Protein AF-A0A3P1UHQ4-F1 (afdb_monomer_lite)

pLDDT: mean 79.39, std 17.89, range [37.91, 96.75]

Sequence (92 aa):
MGGFRRGRNGKAFRHSTAPYDPWRTLRDATVSGLGVAYLSTWLAVDDLHSGRLEVVPIPTPTEDVPITALWSRSRDRASKIRVAVDALIEAF

Foldseek 3Di:
DDDDDDDPDPDPPPPPPDPDDPQVVQQVCVLVVVDDDDHDCVVCVVCCVVVSDDDDDDDDPPDDDDDDDDDDPDPDDDVVVVVVVVVVVVVD

Secondary structure (DSSP, 8-state):
-------SSS-------S---HHHHHHHHHHTTS------HHHHHHHHHTTSS--------S------------SS--HHHHHHHHHHHHH-

Radius of gyration: 21.18 Å; chains: 1; bounding box: 41×50×50 Å

Structure (mmCIF, N/CA/C/O backbone):
data_AF-A0A3P1UHQ4-F1
#
_entry.id   AF-A0A3P1UHQ4-F1
#
loop_
_atom_site.group_PDB
_atom_site.id
_atom_site.type_symbol
_atom_site.label_atom_id
_atom_site.label_alt_id
_atom_site.label_comp_id
_atom_site.label_asym_id
_atom_site.label_entity_id
_atom_site.label_seq_id
_atom_site.pdbx_PDB_ins_code
_atom_site.Cartn_x
_atom_site.Cartn_y
_atom_site.Cartn_z
_atom_site.occupancy
_atom_site.B_iso_or_equiv
_atom_site.auth_seq_id
_atom_site.auth_comp_id
_atom_site.auth_asym_id
_atom_site.auth_atom_id
_atom_site.pdbx_PDB_model_num
ATOM 1 N N . MET A 1 1 ? 21.429 -38.957 6.474 1.00 37.91 1 MET A N 1
ATOM 2 C CA . MET A 1 1 ? 21.585 -39.321 7.901 1.00 37.91 1 MET A CA 1
ATOM 3 C C . MET A 1 1 ? 21.185 -38.099 8.728 1.00 37.91 1 MET A C 1
ATOM 5 O O . MET A 1 1 ? 21.973 -37.176 8.861 1.00 37.91 1 MET A O 1
ATOM 9 N N . GLY A 1 2 ? 19.906 -37.993 9.105 1.00 38.81 2 GLY A N 1
ATOM 10 C CA . GLY A 1 2 ? 19.329 -36.780 9.702 1.00 38.81 2 GLY A CA 1
ATOM 11 C C . GLY A 1 2 ? 19.474 -36.764 11.223 1.00 38.81 2 GLY A C 1
ATOM 12 O O . GLY A 1 2 ? 19.040 -37.699 11.891 1.00 38.81 2 GLY A O 1
ATOM 13 N N . GLY A 1 3 ? 20.092 -35.712 11.763 1.00 44.75 3 GLY A N 1
ATOM 14 C CA . GLY A 1 3 ? 20.275 -35.524 13.201 1.00 44.75 3 GLY A CA 1
ATOM 15 C C . GLY A 1 3 ? 18.982 -35.084 13.884 1.00 44.75 3 GLY A C 1
ATOM 16 O O . GLY A 1 3 ? 18.522 -33.960 13.705 1.00 44.75 3 GLY A O 1
ATOM 17 N N . PHE A 1 4 ? 18.407 -35.976 14.686 1.00 40.78 4 PHE A N 1
ATOM 18 C CA . PHE A 1 4 ? 17.237 -35.730 15.523 1.00 40.78 4 PHE A CA 1
ATOM 19 C C . PHE A 1 4 ? 17.689 -35.062 16.832 1.00 40.78 4 PHE A C 1
ATOM 21 O O . PHE A 1 4 ? 18.367 -35.693 17.644 1.00 40.78 4 PHE A O 1
ATOM 28 N N . ARG A 1 5 ? 17.336 -33.792 17.069 1.00 56.81 5 ARG A N 1
ATOM 29 C CA . ARG A 1 5 ? 17.475 -33.174 18.400 1.00 56.81 5 ARG A CA 1
ATOM 30 C C . ARG A 1 5 ? 16.103 -33.054 19.056 1.00 56.81 5 ARG A C 1
ATOM 32 O O . ARG A 1 5 ? 15.234 -32.317 18.606 1.00 56.81 5 ARG A O 1
ATOM 39 N N . ARG A 1 6 ? 15.927 -33.835 20.124 1.00 40.06 6 ARG A N 1
ATOM 40 C CA . ARG A 1 6 ? 14.713 -33.961 20.938 1.00 40.06 6 ARG A CA 1
ATOM 41 C C . ARG A 1 6 ? 14.584 -32.730 21.850 1.00 40.06 6 ARG A C 1
ATOM 43 O O . ARG A 1 6 ? 15.378 -32.569 22.774 1.00 40.06 6 ARG A O 1
ATOM 50 N N . GLY A 1 7 ? 13.611 -31.859 21.586 1.00 43.97 7 GLY A N 1
ATOM 51 C CA . GLY A 1 7 ? 13.230 -30.764 22.487 1.00 43.97 7 GLY A CA 1
ATOM 52 C C . GLY A 1 7 ? 12.421 -31.278 23.685 1.00 43.97 7 GLY A C 1
ATOM 53 O O . GLY A 1 7 ? 11.614 -32.193 23.545 1.00 43.97 7 GLY A O 1
ATOM 54 N N . ARG A 1 8 ? 12.650 -30.702 24.871 1.00 55.81 8 ARG A N 1
ATOM 55 C CA . ARG A 1 8 ? 12.129 -31.153 26.180 1.00 55.81 8 ARG A CA 1
ATOM 56 C C . ARG A 1 8 ? 10.633 -30.872 26.422 1.00 55.81 8 ARG A C 1
ATOM 58 O O . ARG A 1 8 ? 10.118 -31.278 27.450 1.00 55.81 8 ARG A O 1
ATOM 65 N N . ASN A 1 9 ? 9.914 -30.253 25.486 1.00 46.16 9 ASN A N 1
ATOM 66 C CA . ASN A 1 9 ? 8.459 -30.081 25.564 1.00 46.16 9 ASN A CA 1
ATOM 67 C C . ASN A 1 9 ? 7.827 -30.628 24.285 1.00 46.16 9 ASN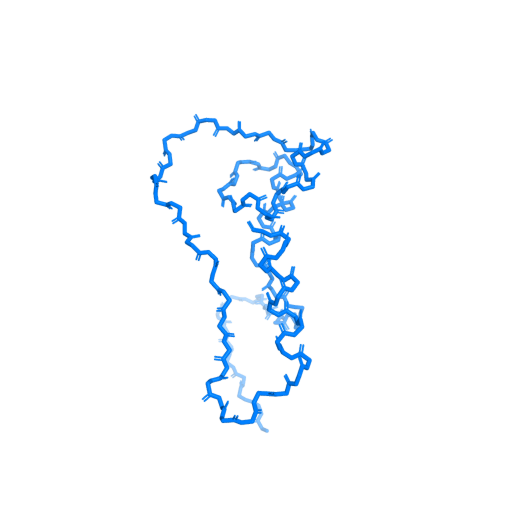 A C 1
ATOM 69 O O . ASN A 1 9 ? 8.099 -30.122 23.200 1.00 46.16 9 ASN A O 1
ATOM 73 N N . GLY A 1 10 ? 7.028 -31.689 24.421 1.00 51.31 10 GLY A N 1
ATOM 74 C CA . GLY A 1 10 ? 6.566 -32.598 23.363 1.00 51.31 10 GLY A CA 1
ATOM 75 C C . GLY A 1 10 ? 5.607 -32.031 22.313 1.00 51.31 10 GLY A C 1
ATOM 76 O O . GLY A 1 10 ? 4.723 -32.748 21.855 1.00 51.31 10 GLY A O 1
ATOM 77 N N . LYS A 1 11 ? 5.779 -30.781 21.883 1.00 41.97 11 LYS A N 1
ATOM 78 C CA . LYS A 1 11 ? 5.214 -30.309 20.621 1.00 41.97 11 LYS A CA 1
ATOM 79 C C . LYS A 1 11 ? 6.329 -30.295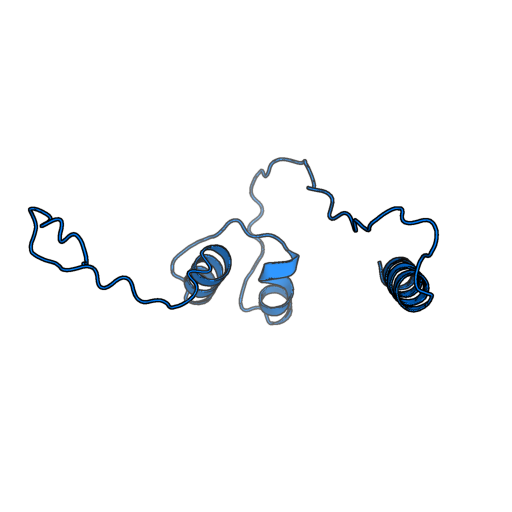 19.592 1.00 41.97 11 LYS A C 1
ATOM 81 O O . LYS A 1 11 ? 7.171 -29.402 19.569 1.00 41.97 11 LYS A O 1
ATOM 86 N N . ALA A 1 12 ? 6.341 -31.328 18.754 1.00 46.12 12 ALA A N 1
ATOM 87 C CA . ALA A 1 12 ? 7.066 -31.287 17.500 1.00 46.12 12 ALA A CA 1
ATOM 88 C C . ALA A 1 12 ? 6.494 -30.114 16.694 1.00 46.12 12 ALA A C 1
ATOM 90 O O . ALA A 1 12 ? 5.435 -30.230 16.079 1.00 46.12 12 ALA A O 1
ATOM 91 N N . PHE A 1 13 ? 7.165 -28.963 16.738 1.00 46.78 13 PHE A N 1
ATOM 92 C CA . PHE A 1 13 ? 6.946 -27.920 15.752 1.00 46.78 13 PHE A CA 1
ATOM 93 C C . PHE A 1 13 ? 7.424 -28.505 14.432 1.00 46.78 13 PHE A C 1
ATOM 95 O O . PHE A 1 13 ? 8.616 -28.531 14.125 1.00 46.78 13 PHE A O 1
ATOM 102 N N . ARG A 1 14 ? 6.477 -29.065 13.679 1.00 47.56 14 ARG A N 1
ATOM 103 C CA . ARG A 1 14 ? 6.675 -29.350 12.268 1.00 47.56 14 ARG A CA 1
ATOM 104 C C . ARG A 1 14 ? 7.082 -28.011 11.667 1.00 47.56 14 ARG A C 1
ATOM 106 O O . ARG A 1 14 ? 6.266 -27.095 11.643 1.00 47.56 14 ARG A O 1
ATOM 113 N N . HIS A 1 15 ? 8.342 -27.878 11.255 1.00 48.84 15 HIS A N 1
ATOM 11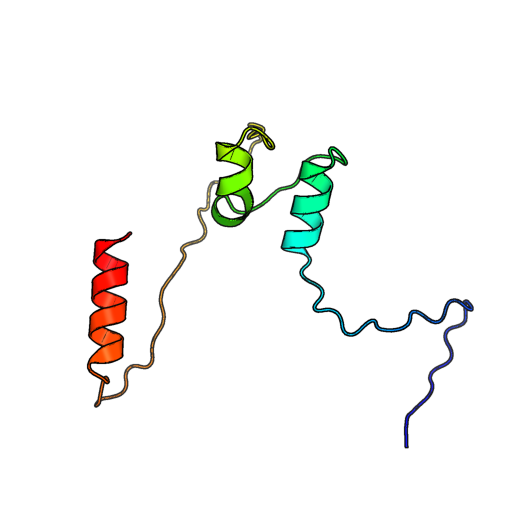4 C CA . HIS A 1 15 ? 8.747 -26.811 10.349 1.00 48.84 15 HIS A CA 1
ATOM 115 C C . HIS A 1 15 ? 7.899 -26.998 9.089 1.00 48.84 15 HIS A C 1
ATOM 117 O O . HIS A 1 15 ? 8.221 -27.796 8.211 1.00 48.84 15 HIS A O 1
ATOM 123 N N . SER A 1 16 ? 6.736 -26.355 9.074 1.00 51.31 16 SER A N 1
ATOM 124 C CA . SER A 1 16 ? 5.928 -26.196 7.884 1.00 51.31 16 SER A CA 1
ATOM 125 C C . SER A 1 16 ? 6.771 -25.357 6.936 1.00 51.31 16 SER A C 1
ATOM 127 O O . SER A 1 16 ? 7.105 -24.221 7.251 1.00 51.31 16 SER A O 1
ATOM 129 N N . THR A 1 17 ? 7.165 -25.929 5.803 1.00 60.56 17 THR A N 1
ATOM 130 C CA . THR A 1 17 ? 7.935 -25.269 4.735 1.00 60.56 17 THR A CA 1
ATOM 131 C C . THR A 1 17 ? 7.073 -24.268 3.948 1.00 60.56 17 THR A C 1
ATOM 133 O O . THR A 1 17 ? 7.308 -24.029 2.769 1.00 60.56 17 THR A O 1
ATOM 136 N N . ALA A 1 18 ? 6.038 -23.698 4.568 1.00 59.69 18 ALA A N 1
ATOM 137 C CA . ALA A 1 18 ? 5.365 -22.537 4.012 1.00 59.69 18 ALA A CA 1
ATOM 138 C C . ALA A 1 18 ? 6.302 -21.329 4.189 1.00 59.69 18 ALA A C 1
ATOM 140 O O . ALA A 1 18 ? 6.875 -21.182 5.274 1.00 59.69 18 ALA A O 1
ATOM 141 N N . PRO A 1 19 ? 6.500 -20.480 3.166 1.00 67.00 19 PRO A N 1
ATOM 142 C CA . PRO A 1 19 ? 7.295 -19.270 3.318 1.00 67.00 19 PRO A CA 1
ATOM 143 C C . PRO A 1 19 ? 6.685 -18.414 4.431 1.00 67.00 19 PRO A C 1
ATOM 145 O O . PRO A 1 19 ? 5.565 -17.927 4.301 1.00 67.00 19 PRO A O 1
ATOM 148 N N . TYR A 1 20 ? 7.395 -18.282 5.551 1.00 79.81 20 TYR A N 1
ATOM 149 C CA . TYR A 1 20 ? 7.001 -17.367 6.612 1.00 79.81 20 TYR A CA 1
ATOM 150 C C . TYR A 1 20 ? 7.255 -15.948 6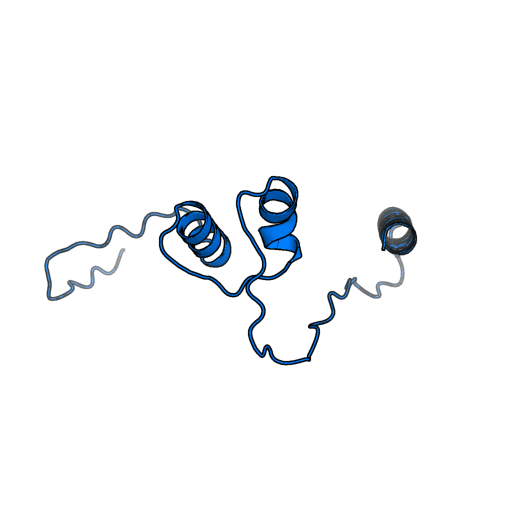.113 1.00 79.81 20 TYR A C 1
ATOM 152 O O . TYR A 1 20 ? 8.403 -15.525 5.986 1.00 79.81 20 TYR A O 1
ATOM 160 N N . ASP A 1 21 ? 6.174 -15.245 5.798 1.00 88.56 21 ASP A N 1
ATOM 161 C CA . ASP A 1 21 ? 6.181 -13.825 5.487 1.00 88.56 21 ASP A CA 1
ATOM 162 C C . ASP A 1 21 ? 5.648 -13.071 6.730 1.00 88.56 21 ASP A C 1
ATOM 164 O O . ASP A 1 21 ? 4.428 -13.004 6.946 1.00 88.56 21 ASP A O 1
ATOM 168 N N . PRO A 1 22 ? 6.539 -12.560 7.607 1.00 86.38 22 PRO A N 1
ATOM 169 C CA . PRO A 1 22 ? 6.127 -11.935 8.862 1.00 86.38 22 PRO A CA 1
ATOM 170 C C . PRO A 1 22 ? 5.333 -10.647 8.643 1.00 86.38 22 PRO A C 1
ATOM 172 O O . PRO A 1 22 ? 4.405 -10.366 9.400 1.00 86.38 22 PRO A O 1
ATOM 175 N N . TRP A 1 23 ? 5.667 -9.867 7.613 1.00 88.31 23 TRP A N 1
ATOM 176 C CA . TRP A 1 23 ? 5.018 -8.584 7.348 1.00 88.31 23 TRP A CA 1
ATOM 177 C C . TRP A 1 23 ? 3.606 -8.770 6.783 1.00 88.31 23 TRP A C 1
ATOM 179 O O . TRP A 1 23 ? 2.692 -8.056 7.202 1.00 88.31 23 TRP A O 1
ATOM 189 N N . ARG A 1 24 ? 3.374 -9.775 5.928 1.00 91.88 24 ARG A N 1
ATOM 190 C CA . ARG A 1 24 ? 2.009 -10.152 5.510 1.00 91.88 24 ARG A CA 1
ATOM 191 C C . ARG A 1 24 ? 1.184 -10.694 6.666 1.00 91.88 24 ARG A C 1
ATOM 193 O O . ARG A 1 24 ? 0.035 -10.304 6.822 1.00 91.88 24 ARG A O 1
ATOM 200 N N . THR A 1 25 ? 1.789 -11.522 7.515 1.00 93.50 25 THR A N 1
ATOM 201 C CA . THR A 1 25 ? 1.096 -12.081 8.685 1.00 93.50 25 THR A CA 1
ATOM 202 C C . THR A 1 25 ? 0.628 -10.978 9.642 1.00 93.50 25 THR A C 1
ATOM 204 O O . THR A 1 25 ? -0.500 -11.025 10.131 1.00 93.50 25 THR A O 1
ATOM 207 N N . LEU A 1 26 ? 1.466 -9.962 9.889 1.00 93.75 26 LEU A N 1
ATOM 208 C CA . LEU A 1 26 ? 1.094 -8.808 10.715 1.00 93.75 26 LEU A CA 1
ATOM 209 C C . LEU A 1 26 ? -0.060 -8.010 10.101 1.00 93.75 26 LEU A C 1
ATOM 211 O O . LEU A 1 26 ? -1.023 -7.707 10.800 1.00 93.75 26 LEU A O 1
ATOM 215 N N . ARG A 1 27 ? 0.001 -7.726 8.797 1.00 94.31 27 ARG A N 1
ATOM 216 C CA . ARG A 1 27 ? -1.074 -7.045 8.062 1.00 94.31 27 ARG A CA 1
ATOM 217 C C . ARG A 1 27 ? -2.403 -7.789 8.170 1.00 94.31 27 ARG A C 1
ATOM 219 O O . ARG A 1 27 ? -3.412 -7.173 8.499 1.00 94.31 27 ARG A O 1
ATOM 226 N N . ASP A 1 28 ? -2.406 -9.099 7.942 1.00 94.62 28 ASP A N 1
ATOM 227 C CA . ASP A 1 28 ? -3.628 -9.909 7.986 1.00 94.62 28 ASP A CA 1
ATOM 228 C C . ASP A 1 28 ? -4.248 -9.924 9.392 1.00 94.62 28 ASP A C 1
ATOM 230 O O . ASP A 1 28 ? -5.472 -9.851 9.541 1.00 94.62 28 ASP A O 1
ATOM 234 N N . ALA A 1 29 ? -3.414 -9.939 10.436 1.00 94.75 29 ALA A N 1
ATOM 235 C CA . ALA A 1 29 ? -3.873 -9.806 11.815 1.00 94.75 29 ALA A CA 1
ATOM 236 C C . ALA A 1 29 ? -4.514 -8.430 12.082 1.00 94.75 29 ALA A C 1
ATOM 238 O O . ALA A 1 29 ? -5.583 -8.363 12.692 1.00 94.75 29 ALA A O 1
ATOM 239 N N . THR A 1 30 ? -3.910 -7.340 11.596 1.00 96.50 30 THR A N 1
ATOM 240 C CA . THR A 1 30 ? -4.454 -5.975 11.727 1.00 96.50 30 THR A CA 1
ATOM 241 C C . THR A 1 30 ? -5.775 -5.816 10.982 1.00 96.50 30 THR A C 1
ATOM 243 O O . THR A 1 30 ? -6.738 -5.313 11.553 1.00 96.50 30 THR A O 1
ATOM 246 N N . VAL A 1 31 ? -5.861 -6.316 9.747 1.00 96.50 31 VAL A N 1
ATOM 247 C CA . VAL A 1 31 ? -7.104 -6.340 8.954 1.00 96.50 31 VAL A CA 1
ATOM 248 C C . VAL A 1 31 ? -8.207 -7.114 9.673 1.00 96.50 31 VAL A C 1
ATOM 250 O O . VAL A 1 31 ? -9.374 -6.744 9.599 1.00 96.50 31 VAL A O 1
ATOM 253 N N . SER A 1 32 ? -7.841 -8.179 10.387 1.00 96.75 32 SER A N 1
ATOM 254 C CA . SER A 1 32 ? -8.771 -8.976 11.193 1.00 96.75 32 SER A CA 1
ATOM 255 C C . SER A 1 32 ? -9.183 -8.290 12.506 1.00 96.75 32 SER A C 1
ATOM 257 O O . SER A 1 32 ? -9.887 -8.895 13.312 1.00 96.75 32 SER A O 1
ATOM 259 N N . GLY A 1 33 ? -8.737 -7.054 12.754 1.00 95.06 33 GLY A N 1
ATOM 260 C CA . GLY A 1 33 ? -9.068 -6.286 13.953 1.00 95.06 33 GLY A CA 1
ATOM 261 C C . GLY A 1 33 ? -8.321 -6.731 15.212 1.00 95.06 33 GLY A C 1
ATOM 262 O O . GLY A 1 33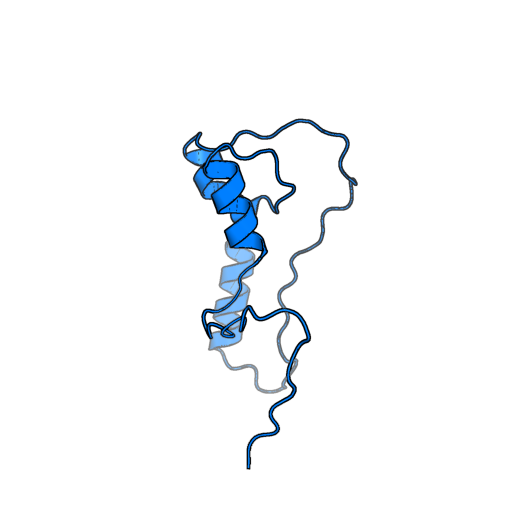 ? -8.738 -6.391 16.316 1.00 95.06 33 GLY A O 1
ATOM 263 N N . LEU A 1 34 ? -7.221 -7.485 15.081 1.00 95.94 34 LEU A N 1
ATOM 264 C CA . LEU A 1 34 ? -6.467 -8.003 16.233 1.00 95.94 34 LEU A CA 1
ATOM 265 C C . LEU A 1 34 ? -5.539 -6.960 16.885 1.00 95.94 34 LEU A C 1
ATOM 267 O O . LEU A 1 34 ? -4.878 -7.270 17.875 1.00 95.94 34 LEU A O 1
ATOM 271 N N . GLY A 1 35 ? -5.472 -5.737 16.352 1.00 92.75 35 GLY A N 1
ATOM 272 C CA . GLY A 1 35 ? -4.695 -4.636 16.920 1.00 92.75 35 GLY A CA 1
ATOM 273 C C . GLY A 1 35 ? -4.216 -3.637 15.869 1.00 92.75 35 GLY A C 1
ATOM 274 O O . GLY A 1 35 ? -4.733 -3.596 14.757 1.00 92.75 35 GLY A O 1
ATOM 275 N N . VAL A 1 36 ? -3.196 -2.854 16.230 1.00 93.56 36 VAL A N 1
ATOM 276 C CA . VAL A 1 36 ? -2.519 -1.879 15.359 1.00 93.56 36 VAL A CA 1
ATOM 277 C C . VAL A 1 36 ? -1.159 -2.441 14.942 1.00 93.56 36 VAL A C 1
ATOM 279 O O . VAL A 1 36 ? -0.465 -3.041 15.764 1.00 93.56 36 VAL A O 1
ATOM 282 N N . ALA A 1 37 ? -0.760 -2.238 13.685 1.00 92.62 37 ALA A N 1
ATOM 283 C CA . ALA A 1 37 ? 0.572 -2.588 13.198 1.00 92.62 37 ALA A CA 1
ATOM 284 C C . ALA A 1 37 ? 1.265 -1.388 12.553 1.00 92.62 37 ALA A C 1
ATOM 286 O O . ALA A 1 37 ? 0.632 -0.558 11.905 1.00 92.62 37 ALA A O 1
ATOM 287 N N . TYR A 1 38 ? 2.587 -1.340 12.708 1.00 91.00 38 TYR A N 1
ATOM 288 C CA . TYR A 1 38 ? 3.447 -0.412 11.985 1.00 91.00 38 TYR A CA 1
ATOM 289 C C . TYR A 1 38 ? 3.935 -1.090 10.702 1.00 91.00 38 TYR A C 1
ATOM 291 O O . TYR A 1 38 ? 4.718 -2.039 10.759 1.00 91.00 38 TYR A O 1
ATOM 299 N N . LEU A 1 39 ? 3.424 -0.643 9.555 1.00 89.75 39 LEU A N 1
ATOM 300 C CA . LEU A 1 39 ? 3.663 -1.240 8.240 1.00 89.75 39 LEU A CA 1
ATOM 301 C C . LEU A 1 39 ? 4.099 -0.160 7.250 1.00 89.75 39 LEU A C 1
ATOM 303 O O . LEU A 1 39 ? 3.719 1.002 7.386 1.00 89.75 39 LEU A O 1
ATOM 307 N N . SER A 1 40 ? 4.855 -0.548 6.221 1.00 89.38 40 SER A N 1
ATOM 308 C CA . SER A 1 40 ? 5.094 0.347 5.091 1.00 89.38 40 SER A CA 1
ATOM 309 C C . SER A 1 40 ? 3.780 0.637 4.363 1.00 89.38 40 SER A C 1
ATOM 311 O O . SER A 1 40 ? 2.935 -0.246 4.188 1.00 89.38 40 SER A O 1
ATOM 313 N N . THR A 1 41 ? 3.619 1.874 3.898 1.00 88.00 41 THR A N 1
ATOM 314 C CA . THR A 1 41 ? 2.416 2.315 3.178 1.00 88.00 41 THR A CA 1
ATOM 315 C C . THR A 1 41 ? 2.161 1.475 1.931 1.00 88.00 41 THR A C 1
ATOM 317 O O . THR A 1 41 ? 1.023 1.095 1.686 1.00 88.00 41 THR A O 1
ATOM 320 N N . TRP A 1 42 ? 3.207 1.083 1.197 1.00 89.50 42 TRP A N 1
ATOM 321 C CA . TRP A 1 42 ? 3.074 0.227 0.012 1.00 89.50 42 TRP A CA 1
ATOM 322 C C . TRP A 1 42 ? 2.489 -1.161 0.318 1.00 89.50 42 TRP A C 1
ATOM 324 O O . TRP A 1 42 ? 1.741 -1.703 -0.487 1.00 89.50 42 TRP A O 1
ATOM 334 N N . LEU A 1 43 ? 2.769 -1.735 1.493 1.00 92.00 43 LEU A N 1
ATOM 335 C CA . LEU A 1 43 ? 2.196 -3.025 1.891 1.00 92.00 43 LEU A CA 1
ATOM 336 C C . LEU A 1 43 ? 0.712 -2.904 2.295 1.00 92.00 43 LEU A C 1
ATOM 338 O O . LEU A 1 43 ? -0.058 -3.857 2.146 1.00 92.00 43 LEU A O 1
ATOM 342 N N . ALA A 1 44 ? 0.311 -1.743 2.816 1.00 93.06 44 ALA A N 1
ATOM 343 C CA . ALA A 1 44 ? -1.039 -1.477 3.311 1.00 93.06 44 ALA A CA 1
ATOM 344 C C . ALA A 1 44 ? -1.943 -0.736 2.304 1.00 93.06 44 ALA A C 1
ATOM 346 O O . ALA A 1 44 ? -3.138 -0.618 2.558 1.00 93.06 44 ALA A O 1
ATOM 347 N N . VAL A 1 45 ? -1.407 -0.262 1.173 1.00 93.94 45 VAL A N 1
ATOM 348 C CA . VAL A 1 45 ? -2.077 0.683 0.257 1.00 93.94 45 VAL A CA 1
ATOM 349 C C . VAL A 1 45 ? -3.465 0.222 -0.193 1.00 93.94 45 VAL A C 1
ATOM 351 O O . VAL A 1 45 ? -4.420 0.987 -0.103 1.00 93.94 45 VAL A O 1
ATOM 354 N N . ASP A 1 46 ? -3.616 -1.046 -0.578 1.00 95.12 46 ASP A N 1
ATOM 355 C CA . ASP A 1 46 ? -4.903 -1.592 -1.028 1.00 95.12 46 ASP A CA 1
ATOM 356 C C . ASP A 1 46 ? -5.947 -1.629 0.097 1.00 95.12 46 ASP A C 1
ATOM 358 O O . ASP A 1 46 ? -7.145 -1.427 -0.117 1.00 95.12 46 ASP A O 1
ATOM 362 N N . ASP A 1 47 ? -5.501 -1.873 1.327 1.00 95.56 47 ASP A N 1
ATOM 363 C CA . ASP A 1 47 ? -6.378 -1.950 2.493 1.00 95.56 47 ASP A CA 1
ATOM 364 C C . ASP A 1 47 ? -6.778 -0.565 2.991 1.00 95.56 47 ASP A C 1
ATOM 366 O O . ASP A 1 47 ? -7.903 -0.387 3.453 1.00 95.56 47 ASP A O 1
ATOM 370 N N . LEU A 1 48 ? -5.879 0.410 2.845 1.00 95.12 48 LEU A N 1
ATOM 371 C CA . LEU A 1 48 ? -6.159 1.820 3.089 1.00 95.12 48 LEU A CA 1
ATOM 372 C C . LEU A 1 48 ? -7.160 2.355 2.056 1.00 95.12 48 LEU A C 1
ATOM 374 O O . LEU A 1 48 ? -8.166 2.953 2.428 1.00 95.12 48 LEU A O 1
ATOM 378 N N . HIS A 1 49 ? -6.948 2.082 0.764 1.00 95.94 49 HIS A N 1
ATOM 379 C CA . HIS A 1 49 ? -7.862 2.512 -0.301 1.00 95.94 49 HIS A CA 1
ATOM 380 C C . HIS A 1 49 ? -9.250 1.871 -0.195 1.00 95.94 49 HIS A C 1
ATOM 382 O O . HIS A 1 49 ? -10.252 2.516 -0.495 1.00 95.94 49 HIS A O 1
ATOM 388 N N . SER A 1 50 ? -9.321 0.610 0.238 1.00 96.25 50 SER A N 1
ATOM 389 C CA . SER A 1 50 ? -10.594 -0.090 0.447 1.00 96.25 50 SER A CA 1
ATOM 390 C C . SER A 1 50 ? -11.278 0.245 1.778 1.00 96.25 50 SER A C 1
ATOM 392 O O . SER A 1 50 ? -12.373 -0.257 2.030 1.00 96.25 50 SER A O 1
ATOM 394 N N . GLY A 1 51 ? -10.660 1.068 2.634 1.00 95.50 51 GLY A N 1
ATOM 395 C CA . GLY A 1 51 ? -11.196 1.435 3.948 1.00 95.50 51 GLY A CA 1
ATOM 396 C C . GLY A 1 51 ? -11.191 0.294 4.971 1.00 95.50 51 GLY A C 1
ATOM 397 O O . GLY A 1 51 ? -11.864 0.382 5.995 1.00 95.50 51 GLY A O 1
ATOM 398 N N . ARG A 1 52 ? -10.456 -0.794 4.706 1.00 96.44 52 ARG A N 1
ATOM 399 C CA . ARG A 1 52 ? -10.268 -1.909 5.650 1.00 96.44 52 ARG A CA 1
ATOM 400 C C . ARG A 1 52 ? -9.236 -1.601 6.729 1.00 96.44 52 ARG A C 1
ATOM 402 O O . ARG A 1 52 ? -9.264 -2.231 7.781 1.00 96.44 52 ARG A O 1
ATOM 409 N N . LEU A 1 53 ? -8.325 -0.673 6.454 1.00 96.25 53 LEU A N 1
ATOM 410 C CA . LEU A 1 53 ? -7.384 -0.117 7.416 1.00 96.25 53 LEU A CA 1
ATOM 411 C C . LEU A 1 53 ? -7.499 1.406 7.426 1.00 96.25 53 LEU A C 1
ATOM 413 O O . LEU A 1 53 ? -7.827 2.022 6.415 1.00 96.25 53 LEU A O 1
ATOM 417 N N . GLU A 1 54 ? -7.161 2.000 8.565 1.00 94.81 54 GLU A N 1
ATOM 418 C CA . GLU A 1 54 ? -7.074 3.445 8.760 1.00 94.81 54 GLU A CA 1
ATOM 419 C C . GLU A 1 54 ? -5.696 3.802 9.332 1.00 94.81 54 GLU A C 1
ATOM 421 O O . GLU A 1 54 ? -5.103 3.032 10.095 1.00 94.81 54 GLU A O 1
ATOM 426 N N . VAL A 1 55 ? -5.168 4.967 8.950 1.00 93.19 55 VAL A N 1
ATOM 427 C CA . VAL A 1 55 ? -3.897 5.472 9.479 1.00 93.19 55 VAL A CA 1
ATOM 428 C C . VAL A 1 55 ? -4.122 6.043 10.874 1.00 93.19 55 VAL A C 1
ATOM 430 O O . VAL A 1 55 ? -4.863 7.007 11.045 1.00 93.19 55 VAL A O 1
ATOM 433 N N . VAL A 1 56 ? -3.425 5.493 11.868 1.00 91.50 56 VAL A N 1
ATOM 434 C CA . VAL A 1 56 ? -3.422 6.045 13.226 1.00 91.50 56 VAL A CA 1
ATOM 435 C C . VAL A 1 56 ? -2.315 7.102 13.330 1.00 91.50 56 VAL A C 1
ATOM 437 O O . VAL A 1 56 ? -1.144 6.754 13.157 1.00 91.50 56 VAL A O 1
ATOM 440 N N . PRO A 1 57 ? -2.633 8.377 13.624 1.00 84.88 57 PRO A N 1
ATOM 441 C CA . PRO A 1 57 ? -1.630 9.423 13.779 1.00 84.88 57 PRO A CA 1
ATOM 442 C C . PRO A 1 57 ? -0.869 9.221 15.094 1.00 84.88 57 PRO A C 1
ATOM 444 O O . PRO A 1 57 ? -1.299 9.655 16.163 1.00 84.88 57 PRO A O 1
ATOM 447 N N . ILE A 1 58 ? 0.268 8.535 15.012 1.00 84.44 58 ILE A N 1
ATOM 448 C CA . ILE A 1 58 ? 1.218 8.359 16.114 1.00 84.44 58 ILE A CA 1
ATOM 449 C C . ILE A 1 58 ? 2.525 9.091 15.785 1.00 84.44 58 ILE A C 1
ATOM 451 O O . ILE A 1 58 ? 2.859 9.226 14.608 1.00 84.44 58 ILE A O 1
ATOM 455 N N . PRO A 1 59 ? 3.296 9.553 16.786 1.00 82.38 59 PRO A N 1
ATOM 456 C CA . PRO A 1 59 ? 4.642 10.058 16.548 1.00 82.38 59 PRO A CA 1
ATOM 457 C C . PRO A 1 59 ? 5.520 8.927 15.993 1.00 82.38 59 PRO A C 1
ATOM 459 O O . PRO A 1 59 ? 5.947 8.040 16.732 1.00 82.38 59 PRO A O 1
ATOM 462 N N . THR A 1 60 ? 5.755 8.929 14.684 1.00 72.94 60 THR A N 1
ATOM 463 C CA . THR A 1 60 ? 6.662 7.996 14.009 1.00 72.94 60 THR A CA 1
ATOM 464 C C . THR A 1 60 ? 8.019 8.662 13.788 1.00 72.94 60 THR A C 1
ATOM 466 O O . THR A 1 60 ? 8.084 9.889 13.668 1.00 72.94 60 THR A O 1
ATOM 469 N N . PRO A 1 61 ? 9.118 7.890 13.711 1.00 72.25 61 PRO A N 1
ATOM 470 C CA . PRO A 1 61 ? 10.384 8.418 13.216 1.00 72.25 61 PRO A CA 1
ATOM 471 C C . PRO A 1 61 ? 10.155 9.097 11.860 1.00 72.25 61 PRO A C 1
ATOM 473 O O . PRO A 1 61 ? 9.509 8.522 10.989 1.00 72.25 61 PRO A O 1
ATOM 476 N N . THR A 1 62 ? 10.664 10.315 11.689 1.00 62.81 62 THR A N 1
ATOM 477 C CA . THR A 1 62 ? 10.506 11.115 10.459 1.00 62.81 62 THR A CA 1
ATOM 478 C C . THR A 1 62 ? 11.387 10.645 9.302 1.00 62.81 62 THR A C 1
ATOM 480 O O . THR A 1 62 ? 11.406 11.278 8.253 1.00 62.81 62 THR A O 1
ATOM 483 N N . GLU A 1 63 ? 12.165 9.580 9.489 1.00 72.62 63 GLU A N 1
ATOM 484 C CA . GLU A 1 63 ? 13.061 9.077 8.454 1.00 72.62 63 GLU A CA 1
ATOM 485 C C . GLU A 1 63 ? 12.295 8.169 7.492 1.00 72.62 63 GLU A C 1
ATOM 487 O O . GLU A 1 63 ? 12.086 6.982 7.754 1.00 72.62 63 GLU A O 1
ATOM 492 N N . ASP A 1 64 ? 11.897 8.740 6.356 1.00 72.62 64 ASP A N 1
ATOM 493 C CA . ASP A 1 64 ? 11.508 7.953 5.192 1.00 72.62 64 ASP A CA 1
ATOM 494 C C . ASP A 1 64 ? 12.689 7.083 4.753 1.00 72.62 64 ASP A C 1
ATOM 496 O O . ASP A 1 64 ? 13.801 7.562 4.513 1.00 72.62 64 ASP A O 1
ATOM 500 N N . VAL A 1 65 ? 12.446 5.777 4.639 1.00 80.62 65 VAL A N 1
ATOM 501 C CA . VAL A 1 65 ? 13.454 4.828 4.165 1.00 80.62 65 VAL A CA 1
ATOM 502 C C . VAL A 1 65 ? 13.413 4.805 2.634 1.00 80.62 65 VAL A C 1
ATOM 504 O O . VAL A 1 65 ? 12.406 4.367 2.070 1.00 80.62 65 VAL A O 1
ATOM 507 N N . PRO A 1 66 ? 14.475 5.245 1.931 1.00 84.75 66 PRO A N 1
ATOM 508 C CA . PRO A 1 66 ? 14.455 5.327 0.477 1.00 84.75 66 PRO A CA 1
ATOM 509 C C . PRO A 1 66 ? 14.393 3.934 -0.162 1.00 84.75 66 PRO A C 1
ATOM 511 O O . PRO A 1 66 ? 15.144 3.025 0.203 1.00 84.75 66 PRO A O 1
ATOM 514 N N . ILE A 1 67 ? 13.531 3.785 -1.169 1.00 86.88 67 ILE A N 1
ATOM 515 C CA . ILE A 1 67 ? 13.475 2.597 -2.026 1.00 86.88 67 ILE A CA 1
ATOM 516 C C . ILE A 1 67 ? 14.346 2.865 -3.256 1.00 86.88 67 ILE A C 1
ATOM 518 O O . ILE A 1 67 ? 14.003 3.685 -4.102 1.00 86.88 67 ILE A O 1
ATOM 522 N N . THR A 1 68 ? 15.479 2.167 -3.360 1.00 89.44 68 THR A N 1
ATOM 523 C CA . THR A 1 68 ? 16.466 2.384 -4.431 1.00 89.44 68 THR A CA 1
ATOM 524 C C . THR A 1 68 ? 16.531 1.187 -5.373 1.00 89.44 68 THR A C 1
ATOM 526 O O . THR A 1 68 ? 16.731 0.052 -4.939 1.00 89.44 68 THR A O 1
ATOM 529 N N . ALA A 1 69 ? 16.439 1.435 -6.680 1.00 87.31 69 ALA A N 1
ATOM 530 C CA . ALA A 1 69 ? 16.720 0.426 -7.696 1.00 87.31 69 ALA A CA 1
ATOM 531 C C . ALA A 1 69 ? 18.239 0.242 -7.871 1.00 87.31 69 ALA A C 1
ATOM 533 O O . ALA A 1 69 ? 18.972 1.207 -8.088 1.00 87.31 69 ALA A O 1
ATOM 534 N N . LEU A 1 70 ? 18.721 -1.003 -7.807 1.00 88.00 70 LEU A N 1
ATOM 535 C CA . LEU A 1 70 ? 20.135 -1.353 -7.987 1.00 88.00 70 LEU A CA 1
ATOM 536 C C . LEU A 1 70 ? 20.305 -2.338 -9.146 1.00 88.00 70 LEU A C 1
ATOM 538 O O . LEU A 1 70 ? 19.553 -3.302 -9.275 1.00 88.00 70 LEU A O 1
ATOM 542 N N . TRP A 1 71 ? 21.327 -2.127 -9.976 1.00 84.56 71 TRP A N 1
ATOM 543 C CA . TRP A 1 71 ? 21.661 -3.014 -11.095 1.00 84.56 71 TRP A CA 1
ATOM 544 C C . TRP A 1 71 ? 23.173 -3.096 -11.323 1.00 84.56 71 TRP A C 1
ATOM 546 O O . TRP A 1 71 ? 23.935 -2.204 -10.939 1.00 84.56 71 TRP A O 1
ATOM 556 N N . SER A 1 72 ? 23.631 -4.173 -11.972 1.00 78.75 72 SER A N 1
ATOM 557 C CA . SER A 1 72 ? 25.056 -4.360 -12.244 1.00 78.75 72 SER A CA 1
ATOM 558 C C . SER A 1 72 ? 25.559 -3.337 -13.264 1.00 78.75 72 SER A C 1
ATOM 560 O O . SER A 1 72 ? 24.985 -3.122 -14.336 1.00 78.75 72 SER A O 1
ATOM 562 N N . ARG A 1 73 ? 26.698 -2.715 -12.957 1.00 72.69 73 ARG A N 1
ATOM 563 C CA . ARG A 1 73 ? 27.385 -1.780 -13.857 1.00 72.69 73 ARG A CA 1
ATOM 564 C C . ARG A 1 73 ? 28.254 -2.532 -14.875 1.00 72.69 73 ARG A C 1
ATOM 566 O O . ARG A 1 73 ? 29.436 -2.239 -15.029 1.00 72.69 73 ARG A O 1
ATOM 573 N N . SER A 1 74 ? 27.687 -3.536 -15.537 1.00 70.81 74 SER A N 1
ATOM 574 C CA . SER A 1 74 ? 28.377 -4.286 -16.591 1.00 70.81 74 SER A CA 1
ATOM 575 C C . SER A 1 74 ? 28.495 -3.424 -17.855 1.00 70.81 74 SER A C 1
ATOM 577 O O . SE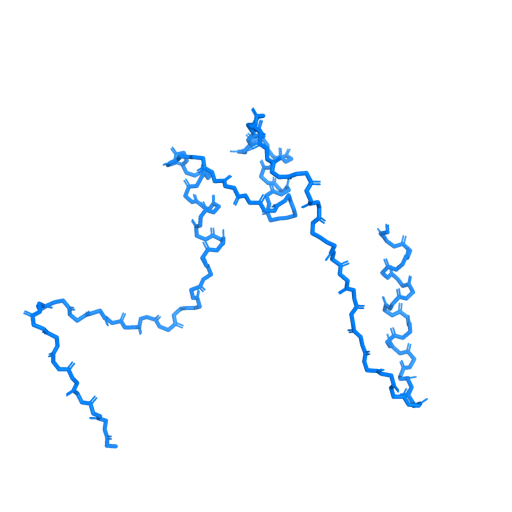R A 1 74 ? 27.576 -2.664 -18.167 1.00 70.81 74 SER A O 1
ATOM 579 N N . ARG A 1 75 ? 29.622 -3.531 -18.576 1.00 60.53 75 ARG A N 1
ATOM 580 C CA . ARG A 1 75 ? 29.888 -2.769 -19.815 1.00 60.53 75 ARG A CA 1
ATOM 581 C C . ARG A 1 75 ? 28.841 -3.042 -20.910 1.00 60.53 75 ARG A C 1
ATOM 583 O O . ARG A 1 75 ? 28.414 -2.100 -21.567 1.00 60.53 75 ARG A O 1
ATOM 590 N N . ASP A 1 76 ? 28.347 -4.277 -21.002 1.00 64.25 76 ASP A N 1
ATOM 591 C CA . ASP A 1 76 ? 27.249 -4.685 -21.890 1.00 64.25 76 ASP A CA 1
ATOM 592 C C . ASP A 1 76 ? 25.895 -4.649 -21.170 1.00 64.25 76 ASP A C 1
ATOM 594 O O . ASP A 1 76 ? 25.320 -5.682 -20.816 1.00 64.25 76 ASP A O 1
ATOM 598 N N . ARG A 1 77 ? 25.359 -3.449 -20.903 1.00 65.94 77 ARG A N 1
ATOM 599 C CA . ARG A 1 77 ? 23.972 -3.342 -20.419 1.00 65.94 77 ARG A CA 1
ATOM 600 C C . ARG A 1 77 ? 23.030 -3.861 -21.502 1.00 65.94 77 ARG A C 1
ATOM 602 O O . ARG A 1 77 ? 22.847 -3.201 -22.522 1.00 65.94 77 ARG A O 1
ATOM 609 N N . ALA A 1 78 ? 22.392 -5.000 -21.244 1.00 75.94 78 ALA A N 1
ATOM 610 C CA . ALA A 1 78 ? 21.310 -5.491 -22.085 1.00 75.94 78 ALA A CA 1
ATOM 611 C C . ALA A 1 78 ? 20.234 -4.398 -22.219 1.00 75.94 78 ALA A C 1
ATOM 613 O O . ALA A 1 78 ? 19.789 -3.847 -21.209 1.00 75.94 78 ALA A O 1
ATOM 614 N N . SER A 1 79 ? 19.817 -4.090 -23.450 1.00 80.94 79 SER A N 1
ATOM 615 C CA . SER A 1 79 ? 18.829 -3.044 -23.769 1.00 80.94 79 SER A CA 1
ATOM 616 C C . SER A 1 79 ? 17.562 -3.141 -22.913 1.00 80.94 79 SER A C 1
ATOM 618 O O . SER A 1 79 ? 17.062 -2.127 -22.442 1.00 80.94 79 SER A O 1
ATOM 620 N N . LYS A 1 80 ? 17.124 -4.365 -22.600 1.00 84.88 80 LYS A N 1
ATOM 621 C CA . LYS A 1 80 ? 15.997 -4.650 -21.700 1.00 84.88 80 LYS A CA 1
ATOM 622 C C . LYS A 1 80 ? 16.111 -4.016 -20.305 1.00 84.88 80 LYS A C 1
ATOM 624 O O . LYS A 1 80 ? 15.101 -3.614 -19.749 1.00 84.88 80 LYS A O 1
ATOM 629 N N . ILE A 1 81 ? 17.320 -3.918 -19.739 1.00 87.38 81 ILE A N 1
ATOM 630 C CA . ILE A 1 81 ? 17.526 -3.311 -18.412 1.00 87.38 81 ILE A CA 1
ATOM 631 C C . ILE A 1 81 ? 17.356 -1.798 -18.505 1.00 87.38 81 ILE A C 1
ATOM 633 O O . ILE A 1 81 ? 16.771 -1.210 -17.608 1.00 87.38 81 ILE A O 1
ATOM 637 N N . ARG A 1 82 ? 17.840 -1.175 -19.589 1.00 85.25 82 ARG A N 1
ATOM 638 C CA . ARG A 1 82 ? 17.649 0.265 -19.808 1.00 85.25 82 ARG A CA 1
ATOM 639 C C . ARG A 1 82 ? 16.167 0.591 -19.923 1.00 85.25 82 ARG A C 1
ATOM 641 O O . ARG A 1 82 ? 15.688 1.362 -19.116 1.00 85.25 82 ARG A O 1
ATOM 648 N N . VAL A 1 83 ? 15.442 -0.122 -20.788 1.00 90.38 83 VAL A N 1
ATOM 649 C CA . VAL A 1 83 ? 13.989 0.060 -20.951 1.00 90.38 83 VAL A CA 1
ATOM 650 C C . VAL A 1 83 ? 13.240 -0.104 -19.624 1.00 90.38 83 VAL A C 1
ATOM 652 O O . VAL A 1 83 ? 12.364 0.692 -19.319 1.00 90.38 83 VAL A O 1
ATOM 655 N N . ALA A 1 84 ? 13.591 -1.106 -18.809 1.00 90.62 84 ALA A N 1
ATOM 656 C CA . ALA A 1 84 ? 12.959 -1.293 -17.504 1.00 90.62 84 ALA A CA 1
ATOM 657 C C . ALA A 1 84 ? 13.274 -0.154 -16.518 1.00 90.62 84 ALA A C 1
ATOM 659 O O . ALA A 1 84 ? 12.388 0.275 -15.789 1.00 90.62 84 ALA A O 1
ATOM 660 N N . VAL A 1 85 ? 14.519 0.333 -16.485 1.00 88.69 85 VAL A N 1
ATOM 661 C CA . VAL A 1 85 ? 14.909 1.470 -15.637 1.00 88.69 85 VAL A CA 1
ATOM 662 C C . VAL A 1 85 ? 14.225 2.753 -16.101 1.00 88.69 85 VAL A C 1
ATOM 664 O O . VAL A 1 85 ? 13.696 3.472 -15.265 1.00 88.69 85 VAL A O 1
ATOM 667 N N . ASP A 1 86 ? 14.188 3.009 -17.407 1.00 90.19 86 ASP A N 1
ATOM 668 C CA . ASP A 1 86 ? 13.532 4.186 -17.980 1.00 90.19 86 ASP A CA 1
ATOM 669 C C . ASP A 1 86 ? 12.034 4.181 -17.628 1.00 90.19 86 ASP A C 1
ATOM 671 O O . ASP A 1 86 ? 11.518 5.171 -17.121 1.00 90.19 86 ASP A O 1
ATOM 675 N N . ALA A 1 87 ? 11.363 3.028 -17.750 1.00 92.94 87 ALA A N 1
ATOM 676 C CA . ALA A 1 87 ? 9.968 2.875 -17.336 1.00 92.94 87 ALA A CA 1
ATOM 677 C C . ALA A 1 87 ? 9.751 3.073 -15.822 1.00 92.94 87 ALA A C 1
ATOM 679 O O . ALA A 1 87 ? 8.714 3.588 -15.417 1.00 92.94 87 ALA A O 1
ATOM 680 N N . LEU A 1 88 ? 10.707 2.670 -14.974 1.00 91.94 88 LEU A N 1
ATOM 681 C CA . LEU A 1 88 ? 10.636 2.927 -13.531 1.00 91.94 88 LEU A CA 1
ATOM 682 C C . LEU A 1 88 ? 10.779 4.420 -13.216 1.00 91.94 88 LEU A C 1
ATOM 684 O O . LEU A 1 88 ? 10.070 4.907 -12.347 1.00 91.94 88 LEU A O 1
ATOM 688 N N . ILE A 1 89 ? 11.659 5.136 -13.922 1.00 91.06 89 ILE A N 1
ATOM 689 C CA . ILE A 1 89 ? 11.838 6.589 -13.768 1.00 91.06 89 ILE A CA 1
ATOM 690 C C . ILE A 1 89 ? 10.595 7.352 -14.246 1.00 91.06 89 ILE A C 1
ATOM 692 O O . ILE A 1 89 ? 10.244 8.376 -13.677 1.00 91.06 89 ILE A O 1
ATOM 696 N N . GLU A 1 90 ? 9.922 6.880 -15.295 1.00 93.50 90 GLU A N 1
ATOM 697 C CA . GLU A 1 90 ? 8.680 7.505 -15.769 1.00 93.50 90 GLU A CA 1
ATOM 698 C C . GLU A 1 90 ? 7.486 7.257 -14.832 1.00 93.50 90 GLU A C 1
ATOM 700 O O . GLU A 1 90 ? 6.542 8.047 -14.820 1.00 93.50 90 GLU A O 1
ATOM 705 N N . ALA A 1 91 ? 7.506 6.165 -14.064 1.00 89.62 91 ALA A N 1
ATOM 706 C CA . ALA A 1 91 ? 6.390 5.753 -13.216 1.00 89.62 91 ALA A CA 1
ATOM 707 C C . ALA A 1 91 ? 6.435 6.302 -11.775 1.00 89.62 91 ALA A C 1
ATOM 709 O O . ALA A 1 91 ? 5.392 6.287 -11.115 1.00 89.62 91 ALA A O 1
ATOM 710 N N . PHE A 1 92 ? 7.602 6.740 -11.283 1.00 86.69 92 PHE A N 1
ATOM 711 C CA . PHE A 1 92 ? 7.841 7.132 -9.884 1.00 86.69 92 PHE A CA 1
ATOM 712 C C . PHE A 1 92 ? 8.729 8.374 -9.781 1.00 86.69 92 PHE A C 1
ATOM 714 O O . PHE A 1 92 ? 8.413 9.235 -8.931 1.00 86.69 92 PHE A O 1
#